Protein AF-A0A7J7UAK3-F1 (afdb_monomer)

Near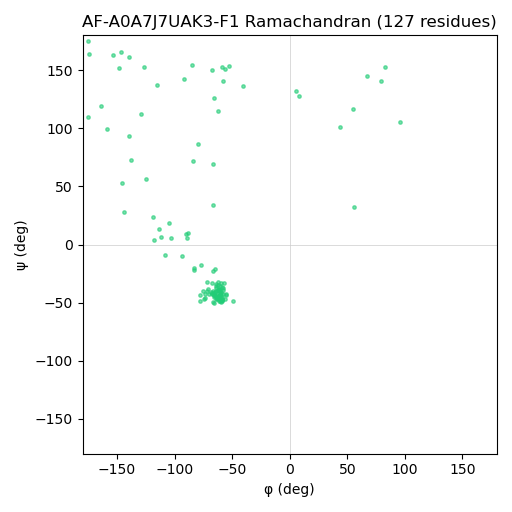est PDB structures (foldseek):
  2w2u-assembly1_A  TM=5.070E-01  e=6.675E+00  Sulfolobus acidocaldarius
  8f4x-assembly1_0  TM=5.114E-01  e=7.105E+00  synthetic construct
  8xyv-assembly1_A  TM=5.133E-01  e=9.125E+00  synthetic construct

Structure (mmCIF, N/CA/C/O backbone):
data_AF-A0A7J7UAK3-F1
#
_entry.id   AF-A0A7J7UAK3-F1
#
loop_
_atom_site.group_PDB
_atom_site.id
_atom_site.type_symbol
_atom_site.label_atom_id
_atom_site.label_alt_id
_atom_site.label_comp_id
_atom_site.label_asym_id
_atom_site.label_entity_id
_atom_site.label_seq_id
_atom_site.pdbx_PDB_ins_code
_atom_site.Cartn_x
_atom_site.Cartn_y
_atom_site.Cartn_z
_atom_site.occupancy
_atom_site.B_iso_or_equiv
_atom_site.auth_seq_id
_atom_site.auth_comp_id
_atom_site.auth_asym_id
_atom_site.auth_atom_id
_atom_site.pdbx_PDB_model_num
ATOM 1 N N . MET A 1 1 ? 10.029 -19.085 17.093 1.00 40.91 1 MET A N 1
ATOM 2 C CA . MET A 1 1 ? 9.713 -17.787 16.458 1.00 40.91 1 MET A CA 1
ATOM 3 C C . MET A 1 1 ? 10.998 -17.226 15.858 1.00 40.91 1 MET A C 1
ATOM 5 O O . MET A 1 1 ? 11.575 -16.317 16.426 1.00 40.91 1 MET A O 1
ATOM 9 N N . GLU A 1 2 ? 11.469 -17.792 14.746 1.00 38.69 2 GLU A N 1
ATOM 10 C CA . GLU A 1 2 ? 12.692 -17.340 14.049 1.00 38.69 2 GLU A CA 1
ATOM 11 C C . GLU A 1 2 ? 12.531 -17.527 12.530 1.00 38.69 2 GLU A C 1
ATOM 13 O O . GLU A 1 2 ? 13.323 -18.183 11.870 1.00 38.69 2 GLU A O 1
ATOM 18 N N . ALA A 1 3 ? 11.446 -16.994 11.965 1.00 39.34 3 ALA A N 1
ATOM 19 C CA . ALA A 1 3 ? 11.239 -16.965 10.510 1.00 39.34 3 ALA A CA 1
ATOM 20 C C . ALA A 1 3 ? 11.294 -15.537 9.938 1.00 39.34 3 ALA A C 1
ATOM 22 O O . ALA A 1 3 ? 10.998 -15.325 8.770 1.00 39.34 3 ALA A O 1
ATOM 23 N N . THR A 1 4 ? 11.651 -14.543 10.756 1.00 52.41 4 THR A N 1
ATOM 24 C CA . THR A 1 4 ? 11.559 -13.115 10.406 1.00 52.41 4 THR A CA 1
ATOM 25 C C . THR A 1 4 ? 12.910 -12.443 10.159 1.00 52.41 4 THR A C 1
ATOM 27 O O . THR A 1 4 ? 12.935 -11.303 9.714 1.00 52.41 4 THR A O 1
ATOM 30 N N . GLN A 1 5 ? 14.036 -13.110 10.439 1.00 43.94 5 GLN A N 1
ATOM 31 C CA . GLN A 1 5 ? 15.346 -12.444 10.512 1.00 43.94 5 GLN A CA 1
ATOM 32 C C . GLN A 1 5 ? 16.158 -12.464 9.202 1.00 43.94 5 GLN A C 1
ATOM 34 O O . GLN A 1 5 ? 17.157 -11.760 9.104 1.00 43.94 5 GLN A O 1
ATOM 39 N N . MET A 1 6 ? 15.726 -13.224 8.189 1.00 43.22 6 MET A N 1
ATOM 40 C CA . MET A 1 6 ? 16.436 -13.387 6.905 1.00 43.22 6 MET A CA 1
ATOM 41 C C . MET A 1 6 ? 15.606 -12.909 5.703 1.00 43.22 6 MET A C 1
ATOM 43 O O . MET A 1 6 ? 15.824 -13.348 4.578 1.00 43.22 6 MET A O 1
ATOM 47 N N . MET A 1 7 ? 14.640 -12.013 5.920 1.00 48.19 7 MET A N 1
ATOM 48 C CA . MET A 1 7 ? 14.035 -11.269 4.819 1.00 48.19 7 MET A CA 1
ATOM 49 C C . MET A 1 7 ? 15.006 -10.135 4.481 1.00 48.19 7 MET A C 1
ATOM 51 O O . MET A 1 7 ? 14.921 -9.043 5.038 1.00 48.19 7 MET A O 1
ATOM 55 N N . VAL A 1 8 ? 15.980 -10.429 3.609 1.00 57.44 8 VAL A N 1
ATOM 56 C CA . VAL A 1 8 ? 16.613 -9.401 2.761 1.00 57.44 8 VAL A CA 1
ATOM 57 C C . VAL A 1 8 ? 15.489 -8.476 2.289 1.00 57.44 8 VAL A C 1
ATOM 59 O O . VAL A 1 8 ? 14.405 -8.990 2.009 1.00 57.44 8 VAL A O 1
ATOM 62 N N . ASP A 1 9 ? 15.695 -7.155 2.308 1.00 75.69 9 ASP A N 1
ATOM 63 C CA . ASP A 1 9 ? 14.654 -6.133 2.091 1.00 75.69 9 ASP A CA 1
ATOM 64 C C . ASP A 1 9 ? 14.116 -6.165 0.649 1.00 75.69 9 ASP A C 1
ATOM 66 O O . ASP A 1 9 ? 14.336 -5.274 -0.164 1.00 75.69 9 ASP A O 1
ATOM 70 N N . ILE A 1 10 ? 13.398 -7.244 0.345 1.00 91.12 10 ILE A N 1
ATOM 71 C CA . ILE A 1 10 ? 12.879 -7.623 -0.963 1.00 91.12 10 ILE A CA 1
ATOM 72 C C . ILE A 1 10 ? 11.842 -6.616 -1.441 1.00 91.12 10 ILE A C 1
ATOM 74 O O . ILE A 1 10 ? 11.608 -6.496 -2.632 1.00 91.12 10 ILE A O 1
ATOM 78 N N . ASP A 1 11 ? 11.253 -5.856 -0.517 1.00 92.38 11 ASP A N 1
ATOM 79 C CA . ASP A 1 11 ? 10.324 -4.773 -0.809 1.00 92.38 11 ASP A CA 1
ATOM 80 C C . ASP A 1 11 ? 10.964 -3.715 -1.725 1.00 92.38 11 ASP A C 1
ATOM 82 O O . ASP A 1 11 ? 10.298 -3.224 -2.633 1.00 92.38 11 ASP A O 1
ATOM 86 N N . GLY A 1 12 ? 12.247 -3.392 -1.517 1.00 91.56 12 GLY A N 1
ATOM 87 C CA . GLY A 1 12 ? 12.981 -2.460 -2.376 1.00 91.56 12 GLY A CA 1
ATOM 88 C C . GLY A 1 12 ? 13.332 -3.080 -3.728 1.00 91.56 12 GLY A C 1
ATOM 89 O O . GLY A 1 12 ? 13.074 -2.485 -4.774 1.00 91.56 12 GLY A O 1
ATOM 90 N N . ASP A 1 13 ? 13.849 -4.311 -3.715 1.00 94.44 13 ASP A N 1
ATOM 91 C CA . ASP A 1 13 ? 14.234 -5.031 -4.934 1.00 94.44 13 ASP A CA 1
ATOM 92 C C . ASP A 1 13 ? 13.035 -5.271 -5.861 1.00 94.44 13 ASP A C 1
ATOM 94 O O . ASP A 1 13 ? 13.137 -5.120 -7.075 1.00 94.44 13 ASP A O 1
ATOM 98 N N . VAL A 1 14 ? 11.868 -5.589 -5.297 1.00 96.38 14 VAL A N 1
ATOM 99 C CA . VAL A 1 14 ? 10.630 -5.845 -6.045 1.00 96.38 14 VAL A CA 1
ATOM 100 C C . VAL A 1 14 ? 10.170 -4.618 -6.831 1.00 96.38 14 VAL A C 1
ATOM 102 O O . VAL A 1 14 ? 9.648 -4.782 -7.933 1.00 96.38 14 VAL A O 1
ATOM 105 N N . LEU A 1 15 ? 10.376 -3.406 -6.306 1.00 95.00 15 LEU A N 1
ATOM 106 C CA . LEU A 1 15 ? 10.046 -2.169 -7.019 1.00 95.00 15 LEU A CA 1
ATOM 107 C C . LEU A 1 15 ? 10.921 -2.003 -8.267 1.00 95.00 15 LEU A C 1
ATOM 109 O O . LEU A 1 15 ? 10.403 -1.718 -9.343 1.00 95.00 15 LEU A O 1
ATOM 113 N N . VAL A 1 16 ? 12.224 -2.271 -8.148 1.00 94.88 16 VAL A N 1
ATOM 114 C CA . VAL A 1 16 ? 13.161 -2.242 -9.285 1.00 94.88 16 VAL A CA 1
ATOM 115 C C . VAL A 1 16 ? 12.858 -3.371 -10.277 1.00 94.88 16 VAL A C 1
ATOM 117 O O . VAL A 1 16 ? 12.843 -3.162 -11.491 1.00 94.88 16 VAL A O 1
ATOM 120 N N . PHE A 1 17 ? 12.582 -4.577 -9.775 1.00 96.69 17 PHE A N 1
ATOM 121 C CA . PHE A 1 17 ? 12.248 -5.727 -10.612 1.00 96.69 17 PHE A CA 1
ATOM 122 C C . PHE A 1 17 ? 10.958 -5.530 -11.389 1.00 96.69 17 PHE A C 1
ATOM 124 O O . PHE A 1 17 ? 10.887 -5.999 -12.520 1.00 96.69 17 PHE A O 1
ATOM 131 N N . LEU A 1 18 ? 9.963 -4.833 -10.836 1.00 97.31 18 LEU A N 1
ATOM 132 C CA . LEU A 1 18 ? 8.717 -4.570 -11.544 1.00 97.31 18 LEU A CA 1
ATOM 133 C C . LEU A 1 18 ? 8.958 -3.769 -12.829 1.00 97.31 18 LEU A C 1
ATOM 135 O O . LEU A 1 18 ? 8.486 -4.173 -13.891 1.00 97.31 18 LEU A O 1
ATOM 139 N N . GLU A 1 19 ? 9.721 -2.677 -12.749 1.00 94.12 19 GLU A N 1
ATOM 140 C CA . GLU A 1 19 ? 10.037 -1.841 -13.914 1.00 94.12 19 GLU A CA 1
ATOM 141 C C . GLU A 1 19 ? 10.818 -2.631 -14.969 1.00 94.12 19 GLU A C 1
ATOM 143 O O . GLU A 1 19 ? 10.477 -2.614 -16.154 1.00 94.12 19 GLU A O 1
ATOM 148 N N . LEU A 1 20 ? 11.830 -3.388 -14.532 1.00 96.56 20 LEU A N 1
ATOM 149 C CA . LEU A 1 20 ? 12.656 -4.195 -15.425 1.00 96.56 20 LEU A CA 1
ATOM 150 C C . LEU A 1 20 ? 11.852 -5.334 -16.073 1.00 96.56 20 LEU A C 1
ATOM 152 O O . LEU A 1 20 ? 11.982 -5.592 -17.271 1.00 96.56 20 LEU A O 1
ATOM 156 N N . ALA A 1 21 ? 10.993 -6.000 -15.302 1.00 97.62 21 ALA A N 1
ATOM 157 C CA . ALA A 1 21 ? 10.153 -7.088 -15.783 1.00 97.62 21 ALA A CA 1
ATOM 158 C C . ALA A 1 21 ? 9.124 -6.594 -16.805 1.00 97.62 21 ALA A C 1
ATOM 160 O O . ALA A 1 21 ? 8.957 -7.229 -17.845 1.00 97.62 21 ALA A O 1
ATOM 161 N N . GLN A 1 22 ? 8.476 -5.453 -16.551 1.00 96.62 22 GLN A N 1
ATOM 162 C CA . GLN A 1 22 ? 7.550 -4.838 -17.505 1.00 96.62 22 GLN A CA 1
ATOM 163 C C . GLN A 1 22 ? 8.276 -4.416 -18.789 1.00 96.62 22 GLN A C 1
ATOM 165 O O . GLN A 1 22 ? 7.800 -4.716 -19.883 1.00 96.62 22 GLN A O 1
ATOM 170 N N . PHE A 1 23 ? 9.460 -3.805 -18.672 1.00 96.81 23 PHE A N 1
ATOM 171 C CA . PHE A 1 23 ? 10.262 -3.378 -19.822 1.00 96.81 23 PHE A CA 1
ATOM 172 C C . PHE A 1 23 ? 10.693 -4.546 -20.725 1.00 96.81 23 PHE A C 1
ATOM 174 O O . PHE A 1 23 ? 10.659 -4.430 -21.949 1.00 96.81 23 PHE A O 1
ATOM 181 N N . HIS A 1 24 ? 11.062 -5.687 -20.139 1.00 97.94 24 HIS A N 1
ATOM 182 C CA . HIS A 1 24 ? 11.470 -6.888 -20.876 1.00 97.94 24 HIS A CA 1
ATOM 183 C C . HIS A 1 24 ? 10.316 -7.852 -21.206 1.00 97.94 24 HIS A C 1
ATOM 185 O O . HIS A 1 24 ? 10.572 -8.961 -21.677 1.00 97.94 24 HIS A O 1
ATOM 191 N N . CYS A 1 25 ? 9.058 -7.460 -20.972 1.00 96.75 25 CYS A N 1
ATOM 192 C CA . CYS A 1 25 ? 7.873 -8.306 -21.171 1.00 96.75 25 CYS A CA 1
ATOM 193 C C . CYS A 1 25 ? 7.921 -9.640 -20.392 1.00 96.75 25 CYS A C 1
ATOM 195 O O . CYS A 1 25 ? 7.392 -10.662 -20.834 1.00 96.75 25 CYS A O 1
ATOM 197 N N . ALA A 1 26 ? 8.548 -9.652 -19.215 1.00 98.19 26 ALA A N 1
ATOM 198 C CA . ALA A 1 26 ? 8.607 -10.804 -18.322 1.00 98.19 26 ALA A CA 1
ATOM 199 C C . ALA A 1 26 ? 7.346 -10.873 -17.441 1.00 98.19 26 ALA A C 1
ATOM 201 O O . ALA A 1 26 ? 7.394 -10.621 -16.236 1.00 98.19 26 ALA A O 1
ATOM 202 N N . TYR A 1 27 ? 6.207 -11.221 -18.049 1.00 97.25 27 TYR A N 1
ATOM 203 C CA . TYR A 1 27 ? 4.883 -11.128 -17.416 1.00 97.25 27 TYR A CA 1
ATOM 204 C C . TYR A 1 27 ? 4.769 -11.880 -16.088 1.00 97.25 27 TYR A C 1
ATOM 206 O O . TYR A 1 27 ? 4.268 -11.330 -15.119 1.00 97.25 27 TYR A O 1
ATOM 214 N N . GLN A 1 28 ? 5.308 -13.099 -15.998 1.00 98.12 28 GLN A N 1
ATOM 215 C CA . GLN A 1 28 ? 5.227 -13.891 -14.768 1.00 98.12 28 GLN A CA 1
ATOM 216 C C . GLN A 1 28 ? 5.934 -13.216 -13.581 1.00 98.12 28 GLN A C 1
ATOM 218 O O . GLN A 1 28 ? 5.446 -13.273 -12.453 1.00 98.12 28 GLN A O 1
ATOM 223 N N . LEU A 1 29 ? 7.083 -12.579 -13.832 1.00 97.81 29 LEU A N 1
ATOM 224 C CA . LEU A 1 29 ? 7.817 -11.857 -12.796 1.00 97.81 29 LEU A CA 1
ATOM 225 C C . LEU A 1 29 ? 7.108 -10.546 -12.448 1.00 97.81 29 LEU A C 1
ATOM 227 O O . LEU A 1 29 ? 6.960 -10.242 -11.269 1.00 97.81 29 LEU A O 1
ATOM 231 N N . ALA A 1 30 ? 6.625 -9.811 -13.453 1.00 97.88 30 ALA A N 1
ATOM 232 C CA . ALA A 1 30 ? 5.863 -8.585 -13.239 1.00 97.88 30 ALA A CA 1
ATOM 233 C C . ALA A 1 30 ? 4.605 -8.845 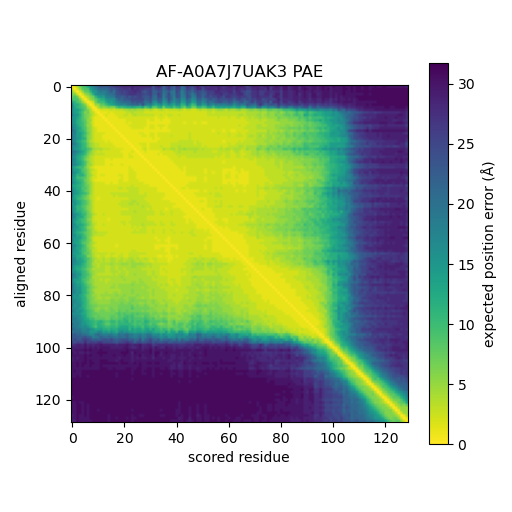-12.391 1.00 97.88 30 ALA A C 1
ATOM 235 O O . ALA A 1 30 ? 4.375 -8.139 -11.412 1.00 97.88 30 ALA A O 1
ATOM 236 N N . ASP A 1 31 ? 3.850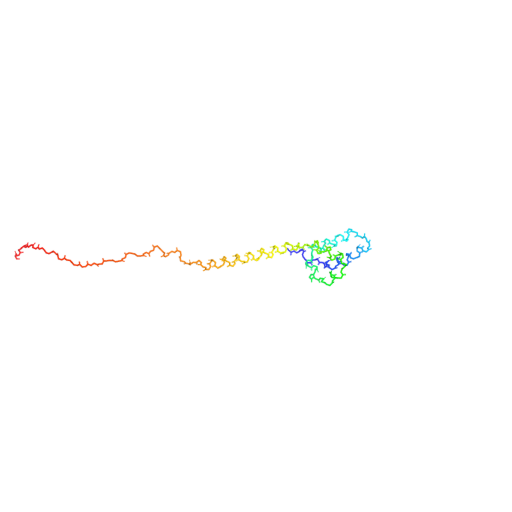 -9.902 -12.698 1.00 98.06 31 ASP A N 1
ATOM 237 C CA . ASP A 1 31 ? 2.664 -10.313 -11.941 1.00 98.06 31 ASP A CA 1
ATOM 238 C C . ASP A 1 31 ? 3.007 -10.657 -10.490 1.00 98.06 31 ASP A C 1
ATOM 240 O O . ASP A 1 31 ? 2.303 -10.253 -9.560 1.00 98.06 31 ASP A O 1
ATOM 244 N N . TRP A 1 32 ? 4.117 -11.368 -10.273 1.00 97.81 32 TRP A N 1
ATOM 245 C CA . TRP A 1 32 ? 4.584 -11.685 -8.927 1.00 97.81 32 TRP A CA 1
ATOM 246 C C . TRP A 1 32 ? 4.986 -10.423 -8.149 1.00 97.81 32 TRP A C 1
ATOM 248 O O . TRP A 1 32 ? 4.581 -10.259 -6.996 1.00 97.81 32 TRP A O 1
ATOM 258 N N . CYS A 1 33 ? 5.711 -9.498 -8.785 1.00 97.62 33 CYS A N 1
ATOM 259 C CA . CYS A 1 33 ? 6.085 -8.216 -8.191 1.00 97.62 33 CYS A CA 1
ATOM 260 C C . CYS A 1 33 ? 4.849 -7.387 -7.813 1.00 97.62 33 CYS A C 1
ATOM 262 O O . CYS A 1 33 ? 4.743 -6.916 -6.678 1.00 97.62 33 CYS A O 1
ATOM 264 N N . LEU A 1 34 ? 3.882 -7.262 -8.729 1.00 97.81 34 LEU A N 1
ATOM 265 C CA . LEU A 1 34 ? 2.609 -6.578 -8.487 1.00 97.81 34 LEU A CA 1
ATOM 266 C C . LEU A 1 34 ? 1.882 -7.190 -7.287 1.00 97.81 34 LEU A C 1
ATOM 268 O O . LEU A 1 34 ? 1.438 -6.467 -6.394 1.00 97.81 34 LEU A O 1
ATOM 272 N N . HIS A 1 35 ? 1.794 -8.520 -7.236 1.00 97.75 35 HIS A N 1
ATOM 273 C CA . HIS A 1 35 ? 1.145 -9.231 -6.142 1.00 97.75 35 HIS A CA 1
ATOM 274 C C . HIS A 1 35 ? 1.832 -8.988 -4.789 1.00 97.75 35 HIS A C 1
ATOM 276 O O . HIS A 1 35 ? 1.148 -8.713 -3.794 1.00 97.75 35 HIS A O 1
ATOM 282 N N . HIS A 1 36 ? 3.169 -9.043 -4.742 1.00 97.00 36 HIS A N 1
ATOM 283 C CA . HIS A 1 36 ? 3.943 -8.792 -3.522 1.00 97.00 36 HIS A CA 1
ATOM 284 C C . HIS A 1 36 ? 3.730 -7.367 -3.005 1.00 97.00 36 HIS A C 1
ATOM 286 O O . HIS A 1 36 ? 3.436 -7.188 -1.819 1.00 97.00 36 HIS A O 1
ATOM 292 N N . ILE A 1 37 ? 3.797 -6.367 -3.893 1.00 96.62 37 ILE A N 1
ATOM 293 C CA . ILE A 1 37 ? 3.574 -4.957 -3.539 1.00 96.62 37 ILE A CA 1
ATOM 294 C C . ILE A 1 37 ? 2.146 -4.753 -3.032 1.00 96.62 37 ILE A C 1
ATOM 296 O O . ILE A 1 37 ? 1.955 -4.129 -1.993 1.00 96.62 37 ILE A O 1
ATOM 300 N N . CYS A 1 38 ? 1.136 -5.300 -3.714 1.00 97.31 38 CYS A N 1
ATOM 301 C CA . CYS A 1 38 ? -0.265 -5.120 -3.323 1.00 97.31 38 CYS 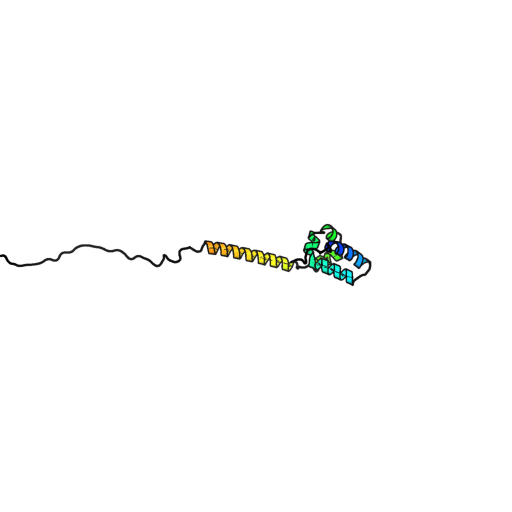A CA 1
ATOM 302 C C . CYS A 1 38 ? -0.577 -5.752 -1.960 1.00 97.31 38 CYS A C 1
ATOM 304 O O . CYS A 1 38 ? -1.274 -5.151 -1.139 1.00 97.31 38 CYS A O 1
ATOM 306 N N . THR A 1 39 ? -0.032 -6.940 -1.693 1.00 96.31 39 THR A N 1
ATOM 307 C CA . THR A 1 39 ? -0.264 -7.666 -0.434 1.00 96.31 39 THR A CA 1
ATOM 308 C C . THR A 1 39 ? 0.445 -7.005 0.750 1.00 96.31 39 THR A C 1
ATOM 310 O O . THR A 1 39 ? -0.074 -7.001 1.866 1.00 96.31 39 THR A O 1
ATOM 313 N N . ASN A 1 40 ? 1.607 -6.390 0.503 1.00 94.94 40 ASN A N 1
ATOM 314 C CA . ASN A 1 40 ? 2.424 -5.707 1.509 1.00 94.94 40 ASN A CA 1
ATOM 315 C C . ASN A 1 40 ? 2.340 -4.173 1.416 1.00 94.94 40 ASN A C 1
ATOM 317 O O . ASN A 1 40 ? 3.184 -3.473 1.980 1.00 94.94 40 ASN A O 1
ATOM 321 N N . TYR A 1 41 ? 1.309 -3.639 0.751 1.00 95.00 41 TYR A N 1
ATOM 322 C CA . TYR A 1 41 ? 1.219 -2.239 0.317 1.00 95.00 41 TYR A CA 1
ATOM 323 C C . TYR A 1 41 ? 1.539 -1.232 1.425 1.00 95.00 41 TYR A C 1
ATOM 325 O O . TYR A 1 41 ? 2.375 -0.348 1.259 1.00 95.00 41 TYR A O 1
ATOM 333 N N . ASN A 1 42 ? 0.938 -1.403 2.606 1.00 93.56 42 ASN A N 1
ATOM 334 C CA . ASN A 1 42 ? 1.154 -0.501 3.740 1.00 93.56 42 ASN A CA 1
ATOM 335 C C . ASN A 1 42 ? 2.617 -0.456 4.208 1.00 93.56 42 ASN A C 1
ATOM 337 O O . ASN A 1 42 ? 3.089 0.598 4.634 1.00 93.56 42 ASN A O 1
ATOM 341 N N . ASN A 1 43 ? 3.326 -1.585 4.159 1.00 93.25 43 ASN A N 1
ATOM 342 C CA . ASN A 1 43 ? 4.730 -1.657 4.557 1.00 93.25 43 ASN A CA 1
ATOM 343 C C . ASN A 1 43 ? 5.622 -1.022 3.491 1.00 93.25 43 ASN A C 1
ATOM 345 O O . ASN A 1 43 ? 6.448 -0.173 3.827 1.00 93.25 43 ASN A O 1
ATOM 349 N N . VAL A 1 44 ? 5.393 -1.358 2.218 1.00 93.75 44 VAL A N 1
ATOM 350 C CA . VAL A 1 44 ? 6.141 -0.801 1.082 1.00 93.75 44 VAL A CA 1
ATOM 351 C C . VAL A 1 44 ? 5.975 0.721 1.024 1.00 93.75 44 VAL A C 1
ATOM 353 O O . VAL A 1 44 ? 6.968 1.438 0.970 1.00 93.75 44 VAL A O 1
ATOM 356 N N . CYS A 1 45 ? 4.755 1.250 1.173 1.00 93.44 45 CYS A N 1
ATOM 357 C CA . CYS A 1 45 ? 4.511 2.698 1.215 1.00 93.44 45 CYS A CA 1
ATOM 358 C C . CYS A 1 45 ? 5.199 3.409 2.387 1.00 93.44 45 CYS A C 1
ATOM 360 O O . CYS A 1 45 ? 5.559 4.579 2.262 1.00 93.44 45 CYS A O 1
ATOM 362 N N . ARG A 1 46 ? 5.354 2.743 3.538 1.00 93.69 46 ARG A N 1
ATOM 363 C CA . ARG A 1 46 ? 6.039 3.320 4.706 1.00 93.69 46 ARG A CA 1
ATOM 364 C C . ARG A 1 46 ? 7.553 3.340 4.526 1.00 93.69 46 ARG A C 1
ATOM 366 O O . ARG A 1 46 ? 8.178 4.317 4.929 1.00 93.69 46 ARG A O 1
ATOM 373 N N . LYS A 1 47 ? 8.126 2.284 3.944 1.00 94.31 47 LYS A N 1
ATOM 374 C CA . LYS A 1 47 ? 9.572 2.155 3.716 1.00 94.31 47 LYS A CA 1
ATOM 375 C C . LYS A 1 47 ? 10.051 2.972 2.511 1.00 94.31 47 LYS A C 1
ATOM 377 O O . LYS A 1 47 ? 11.043 3.685 2.618 1.00 94.31 47 LYS A O 1
ATOM 382 N N . PHE A 1 48 ? 9.307 2.926 1.406 1.00 94.44 48 PHE A N 1
ATOM 383 C CA . PHE A 1 48 ? 9.693 3.464 0.097 1.00 94.44 48 PHE A CA 1
ATOM 384 C C . PHE A 1 48 ? 8.658 4.467 -0.458 1.00 94.44 48 PHE A C 1
ATOM 386 O O . PHE A 1 48 ? 8.138 4.299 -1.563 1.00 94.44 48 PHE A O 1
ATOM 393 N N . PRO A 1 49 ? 8.318 5.550 0.274 1.00 94.88 49 PRO A N 1
ATOM 394 C CA . PRO A 1 49 ? 7.286 6.497 -0.160 1.00 94.88 49 PRO A CA 1
ATOM 395 C C . PRO A 1 49 ? 7.675 7.291 -1.414 1.00 94.88 49 PRO A C 1
ATOM 397 O O . PRO A 1 49 ? 6.798 7.834 -2.085 1.00 94.88 49 PRO A O 1
ATOM 400 N N . ARG A 1 50 ? 8.978 7.422 -1.701 1.00 95.62 50 ARG A N 1
ATOM 401 C CA . ARG A 1 50 ? 9.477 8.104 -2.904 1.00 95.62 50 ARG A CA 1
ATOM 402 C C . ARG A 1 50 ? 9.350 7.205 -4.124 1.00 95.62 50 ARG A C 1
ATOM 404 O O . ARG A 1 50 ? 8.778 7.643 -5.113 1.00 95.62 50 ARG A O 1
ATOM 411 N N . ASP A 1 51 ? 9.794 5.960 -4.011 1.00 94.62 51 ASP A N 1
ATOM 412 C CA . ASP A 1 51 ? 9.799 5.010 -5.124 1.00 94.62 51 ASP A CA 1
ATOM 413 C C . ASP A 1 51 ? 8.370 4.642 -5.533 1.00 94.62 51 ASP A C 1
ATOM 415 O O . ASP A 1 51 ? 8.030 4.709 -6.708 1.00 94.62 51 ASP A O 1
ATOM 419 N N . MET A 1 52 ? 7.471 4.432 -4.563 1.00 94.69 52 MET A N 1
ATOM 420 C CA . MET A 1 52 ? 6.040 4.224 -4.837 1.00 94.69 52 MET A CA 1
ATOM 421 C C . MET A 1 52 ? 5.395 5.379 -5.620 1.00 94.69 52 MET A C 1
ATOM 423 O O . MET A 1 52 ? 4.495 5.146 -6.421 1.00 94.69 52 MET A O 1
ATOM 427 N N . LYS A 1 53 ? 5.843 6.623 -5.402 1.00 94.81 53 LYS A N 1
ATOM 428 C CA . LYS A 1 53 ? 5.362 7.804 -6.140 1.00 94.81 53 LYS A CA 1
ATOM 429 C C . LYS A 1 53 ? 6.063 8.008 -7.483 1.00 94.81 53 LYS A C 1
ATOM 431 O O . LYS A 1 53 ? 5.549 8.757 -8.309 1.00 94.81 53 LYS A O 1
ATOM 436 N N . ALA A 1 54 ? 7.242 7.420 -7.664 1.00 95.19 54 ALA A N 1
ATOM 437 C CA . ALA A 1 54 ? 8.008 7.489 -8.903 1.00 95.19 54 ALA A CA 1
ATOM 438 C C . ALA A 1 54 ? 7.538 6.451 -9.936 1.00 95.19 54 ALA A C 1
ATOM 440 O O . ALA A 1 54 ? 7.733 6.669 -11.128 1.00 95.19 54 ALA A O 1
ATOM 441 N N . MET A 1 55 ? 6.879 5.375 -9.487 1.00 94.62 55 MET A N 1
ATOM 442 C CA . MET A 1 55 ? 6.237 4.377 -10.351 1.00 94.62 55 MET A CA 1
ATOM 443 C C . MET A 1 55 ? 5.272 5.020 -11.357 1.00 94.62 55 MET A C 1
ATOM 445 O O . MET A 1 55 ? 4.697 6.078 -11.096 1.00 94.62 55 MET A O 1
ATOM 449 N N . SER A 1 56 ? 5.048 4.355 -12.493 1.00 95.38 56 SER A N 1
ATOM 450 C CA . SER A 1 56 ? 4.113 4.821 -13.524 1.00 95.38 56 SER A CA 1
ATOM 451 C C . SER A 1 56 ? 2.694 5.044 -12.963 1.00 95.38 56 SER A C 1
ATOM 453 O O . SER A 1 56 ? 2.288 4.353 -12.023 1.00 95.38 56 SER A O 1
ATOM 455 N N . PRO A 1 57 ? 1.902 5.977 -13.529 1.00 96.12 57 PRO A N 1
ATOM 456 C CA . PRO A 1 57 ? 0.540 6.233 -13.054 1.00 96.12 57 PRO A CA 1
ATOM 457 C C . PRO A 1 57 ? -0.354 4.987 -13.139 1.00 96.12 57 PRO A C 1
ATOM 459 O O . PRO A 1 57 ? -1.185 4.773 -12.262 1.00 96.12 57 PRO A O 1
ATOM 462 N N . GLU A 1 58 ? -0.136 4.133 -14.143 1.00 96.31 58 GLU A N 1
ATOM 463 C CA . GLU A 1 58 ? -0.837 2.854 -14.290 1.00 96.31 58 GLU A CA 1
ATOM 464 C C . GLU A 1 58 ? -0.517 1.894 -13.133 1.00 96.31 58 GLU A C 1
ATOM 466 O O . GLU A 1 58 ? -1.425 1.311 -12.541 1.00 96.31 58 GLU A O 1
ATOM 471 N N . ASN A 1 59 ? 0.759 1.788 -12.743 1.00 96.56 59 ASN A N 1
ATOM 472 C CA . ASN A 1 59 ? 1.159 0.963 -11.603 1.00 96.56 59 ASN A CA 1
ATOM 473 C C . ASN A 1 59 ? 0.602 1.529 -10.286 1.00 96.56 59 ASN A C 1
ATOM 475 O O . ASN A 1 59 ? 0.115 0.765 -9.455 1.00 96.56 59 ASN A O 1
ATOM 479 N N . GLN A 1 60 ? 0.609 2.855 -10.104 1.00 96.38 60 GLN A N 1
ATOM 480 C CA . GLN A 1 60 ? 0.030 3.498 -8.917 1.00 96.38 60 GLN A CA 1
ATOM 481 C C . GLN A 1 60 ? -1.464 3.184 -8.771 1.00 96.38 60 GLN A C 1
ATOM 483 O O . GLN A 1 60 ? -1.893 2.731 -7.708 1.00 96.38 60 GLN A O 1
ATOM 488 N N . GLU A 1 61 ? -2.242 3.351 -9.844 1.00 96.75 61 GLU A N 1
ATOM 489 C CA . GLU A 1 61 ? -3.666 3.007 -9.854 1.00 96.75 61 GLU A CA 1
ATOM 490 C C . GLU A 1 61 ? -3.879 1.513 -9.574 1.00 96.75 61 GLU A C 1
ATOM 492 O O . GLU A 1 61 ? -4.748 1.135 -8.780 1.00 96.75 61 GLU A O 1
ATOM 497 N N . TYR A 1 62 ? -3.051 0.650 -10.174 1.00 97.25 62 TYR A N 1
ATOM 498 C CA . TYR A 1 62 ? -3.113 -0.787 -9.939 1.00 97.25 62 TYR A CA 1
ATOM 499 C C . TYR A 1 62 ? -2.911 -1.125 -8.459 1.00 97.25 62 TYR A C 1
ATOM 501 O O . TYR A 1 62 ? -3.698 -1.899 -7.900 1.00 97.25 62 TYR A O 1
ATOM 509 N N . PHE A 1 63 ? -1.902 -0.533 -7.813 1.00 96.44 63 PHE A N 1
ATOM 510 C CA . PHE A 1 63 ? -1.637 -0.756 -6.396 1.00 96.44 63 PHE A CA 1
ATOM 511 C C . PHE A 1 63 ? -2.792 -0.269 -5.525 1.00 96.44 63 PHE A C 1
ATOM 513 O O . PHE A 1 63 ? -3.240 -1.002 -4.648 1.00 96.44 63 PHE A O 1
ATOM 520 N N . GLU A 1 64 ? -3.312 0.935 -5.769 1.00 94.62 64 GLU A N 1
ATOM 521 C CA . GLU A 1 64 ? -4.421 1.486 -4.985 1.00 94.62 64 GLU A CA 1
ATOM 522 C C . GLU A 1 64 ? -5.681 0.623 -5.078 1.00 94.62 64 GLU A C 1
ATOM 524 O O . GLU A 1 64 ? -6.358 0.398 -4.069 1.00 94.62 64 GLU A O 1
ATOM 529 N N . LYS A 1 65 ? -5.966 0.097 -6.273 1.00 96.12 65 LYS A N 1
ATOM 530 C CA . LYS A 1 65 ? -7.122 -0.761 -6.533 1.00 96.12 65 LYS A CA 1
ATOM 531 C C . LYS A 1 65 ? -6.993 -2.146 -5.898 1.00 96.12 65 LYS A C 1
ATOM 533 O O . LYS A 1 65 ? -7.988 -2.671 -5.402 1.00 96.12 65 LYS A O 1
ATOM 538 N N . HIS A 1 66 ? -5.796 -2.734 -5.905 1.00 97.00 66 HIS A N 1
ATOM 539 C CA . HIS A 1 66 ? -5.565 -4.113 -5.451 1.00 97.00 66 HIS A CA 1
ATOM 540 C C . HIS A 1 66 ? -4.922 -4.219 -4.064 1.00 97.00 66 HIS A C 1
ATOM 542 O O . HIS A 1 66 ? -4.603 -5.322 -3.618 1.00 97.00 66 HIS A O 1
ATOM 548 N N . ARG A 1 67 ? -4.733 -3.097 -3.361 1.00 96.31 67 ARG A N 1
ATOM 549 C CA . ARG A 1 67 ? -4.096 -3.088 -2.041 1.00 96.31 67 ARG A CA 1
ATOM 550 C C . ARG A 1 67 ? -4.823 -3.975 -1.032 1.00 96.31 67 ARG A C 1
ATOM 552 O O . ARG A 1 67 ? -6.052 -3.960 -0.912 1.00 96.31 67 ARG A O 1
ATOM 559 N N . TRP A 1 68 ? -4.025 -4.651 -0.217 1.00 93.88 68 TRP A N 1
ATOM 560 C CA . TRP A 1 68 ? -4.481 -5.391 0.947 1.00 93.88 68 TRP A CA 1
ATOM 561 C C . TRP A 1 68 ? -3.921 -4.771 2.240 1.00 93.88 68 TRP A C 1
ATOM 563 O O . TRP A 1 68 ? -2.735 -4.439 2.304 1.00 93.88 68 TRP A O 1
ATOM 573 N N . PRO A 1 69 ? -4.729 -4.628 3.305 1.00 93.81 69 PRO A N 1
ATOM 574 C CA . PRO A 1 69 ? -6.181 -4.799 3.344 1.00 93.81 69 PRO A CA 1
ATOM 575 C C . PRO A 1 69 ? -6.935 -3.716 2.538 1.00 93.81 69 PRO A C 1
ATOM 577 O O . PRO A 1 69 ? -6.464 -2.574 2.455 1.00 93.81 69 PRO A O 1
ATOM 580 N N . PRO A 1 70 ? -8.121 -4.022 1.978 1.00 95.12 70 PRO A N 1
ATOM 581 C CA . PRO A 1 70 ? -8.931 -3.046 1.251 1.00 95.12 70 PRO A CA 1
ATOM 582 C C . PRO A 1 70 ? -9.311 -1.830 2.109 1.00 95.12 70 PRO A C 1
ATOM 584 O O . PRO A 1 70 ? -9.472 -1.932 3.325 1.00 95.12 70 PRO A O 1
ATOM 587 N N . VAL A 1 71 ? -9.535 -0.670 1.474 1.00 94.38 71 VAL A N 1
ATOM 588 C CA . VAL A 1 71 ? -9.884 0.590 2.175 1.00 94.38 71 VAL A CA 1
ATOM 589 C C . VAL A 1 71 ? -11.116 0.429 3.072 1.00 94.38 71 VAL A C 1
ATOM 591 O O . VAL A 1 71 ? -11.127 0.916 4.200 1.00 94.38 71 VAL A O 1
ATOM 594 N N . TRP A 1 72 ? -12.156 -0.242 2.570 1.00 95.44 72 TRP A N 1
ATOM 595 C CA . TRP A 1 72 ? -13.411 -0.422 3.297 1.00 95.44 72 TRP A CA 1
ATOM 596 C C . TRP A 1 72 ? -13.209 -1.251 4.571 1.00 95.44 72 TRP A C 1
ATOM 598 O O . TRP A 1 72 ? -13.778 -0.905 5.601 1.00 95.44 72 TRP A O 1
ATOM 608 N N . TYR A 1 73 ? -12.341 -2.270 4.521 1.00 95.56 73 TYR A N 1
ATOM 609 C CA . TYR A 1 73 ? -12.030 -3.113 5.672 1.00 95.56 73 TYR A CA 1
ATOM 610 C C . TYR A 1 73 ? -11.328 -2.294 6.749 1.00 95.56 73 TYR A C 1
ATOM 612 O O . TYR A 1 73 ? -11.706 -2.356 7.909 1.00 95.56 73 TYR A O 1
ATOM 620 N N . LEU A 1 74 ? -10.350 -1.467 6.365 1.00 94.50 74 LEU A N 1
ATOM 621 C CA . LEU A 1 74 ? -9.664 -0.586 7.315 1.00 94.50 74 LEU A CA 1
ATOM 622 C C . LEU A 1 74 ? -10.645 0.380 7.994 1.00 94.50 74 LEU A C 1
ATOM 624 O O . LEU A 1 74 ? -10.578 0.581 9.202 1.00 94.50 74 LEU A O 1
ATOM 628 N N . LYS A 1 75 ? -11.599 0.930 7.234 1.00 95.69 75 LYS A N 1
ATOM 629 C CA . LYS A 1 75 ? -12.652 1.796 7.780 1.00 95.69 75 LYS A CA 1
ATOM 630 C C . LYS A 1 75 ? -13.567 1.051 8.759 1.00 95.69 75 LYS A C 1
ATOM 632 O O . LYS A 1 75 ? -13.978 1.622 9.769 1.00 95.69 75 LYS A O 1
ATOM 637 N N . GLU A 1 76 ? -13.914 -0.193 8.452 1.00 97.06 76 GLU A N 1
ATOM 638 C CA . GLU A 1 76 ? -14.759 -1.028 9.306 1.00 97.06 76 GLU A CA 1
ATOM 639 C C . GLU A 1 76 ? -14.024 -1.499 10.566 1.00 97.06 76 GLU A C 1
ATOM 641 O O . GLU A 1 76 ? -14.582 -1.431 11.658 1.00 97.06 76 GLU A O 1
ATOM 646 N N . GLU A 1 77 ? -12.751 -1.868 10.451 1.00 96.25 77 GLU A N 1
ATOM 647 C CA . GLU A 1 77 ? -11.876 -2.161 11.586 1.00 96.25 77 GLU A CA 1
ATOM 648 C C . GLU A 1 77 ? -11.771 -0.936 12.508 1.00 96.25 77 GLU A C 1
ATOM 650 O O . GLU A 1 77 ? -12.015 -1.046 13.708 1.00 96.25 77 GLU A O 1
ATOM 655 N N . ASP A 1 78 ? -11.531 0.261 11.961 1.00 96.62 78 ASP A N 1
ATOM 656 C CA . ASP A 1 78 ? -11.525 1.512 12.731 1.00 96.62 78 ASP A CA 1
ATOM 657 C C . ASP A 1 78 ? -12.863 1.763 13.447 1.00 96.62 78 ASP A C 1
ATOM 659 O O . ASP A 1 78 ? -12.903 2.294 14.563 1.00 96.62 78 ASP A O 1
ATOM 663 N N . HIS A 1 79 ? -13.982 1.415 12.808 1.00 98.00 79 HIS A N 1
ATOM 664 C CA . HIS A 1 79 ? -15.306 1.498 13.416 1.00 98.00 79 HIS A CA 1
ATOM 665 C C . HIS A 1 79 ? -15.458 0.494 14.566 1.00 98.00 79 HIS A C 1
ATOM 667 O O . HIS A 1 79 ? -15.839 0.884 15.673 1.00 98.00 79 HIS A O 1
ATOM 673 N N . TYR A 1 80 ? -15.105 -0.770 14.336 1.00 97.31 80 TYR A N 1
ATOM 674 C CA . TYR A 1 80 ? -15.162 -1.832 15.333 1.00 97.31 80 TYR A CA 1
ATOM 675 C C . TYR A 1 80 ? -14.294 -1.517 16.553 1.00 97.31 80 TYR A C 1
ATOM 677 O O . TYR A 1 80 ? -14.774 -1.591 17.684 1.00 97.31 80 TYR A O 1
ATOM 685 N N . GLN A 1 81 ? -13.046 -1.094 16.347 1.00 97.31 81 GLN A N 1
ATOM 686 C CA . GLN A 1 81 ? -12.126 -0.756 17.432 1.00 97.31 81 GLN A CA 1
ATOM 687 C C . GLN A 1 81 ? -12.651 0.405 18.284 1.00 97.31 81 GLN A C 1
ATOM 689 O O . GLN A 1 81 ? -12.539 0.380 19.513 1.00 97.31 81 GLN A O 1
ATOM 694 N N . ARG A 1 82 ? -13.284 1.406 17.658 1.00 96.88 82 ARG A N 1
ATOM 695 C CA . ARG A 1 82 ? -13.929 2.514 18.377 1.00 96.88 82 ARG A CA 1
ATOM 696 C C . ARG A 1 82 ? -15.115 2.029 19.211 1.00 96.88 82 ARG A C 1
ATOM 698 O O . ARG A 1 82 ? -15.141 2.299 20.409 1.00 96.88 82 ARG A O 1
ATOM 705 N N . ALA A 1 83 ? -16.032 1.268 18.615 1.00 96.81 83 ALA A N 1
ATOM 706 C CA . ALA A 1 8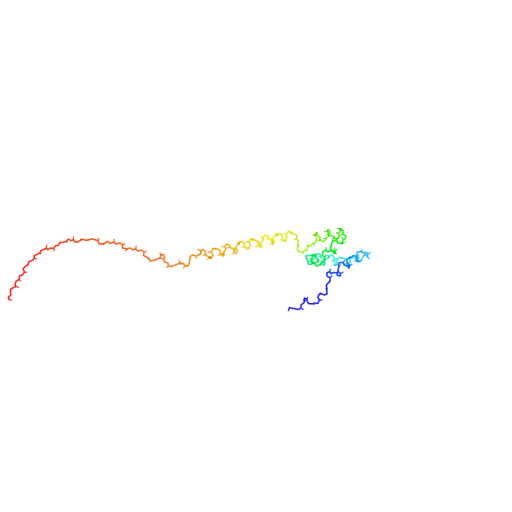3 ? -17.202 0.728 19.309 1.00 96.81 83 ALA A CA 1
ATOM 707 C C . ALA A 1 83 ? -16.807 -0.209 20.464 1.00 96.81 83 ALA A C 1
ATOM 709 O O . ALA A 1 83 ? -17.391 -0.17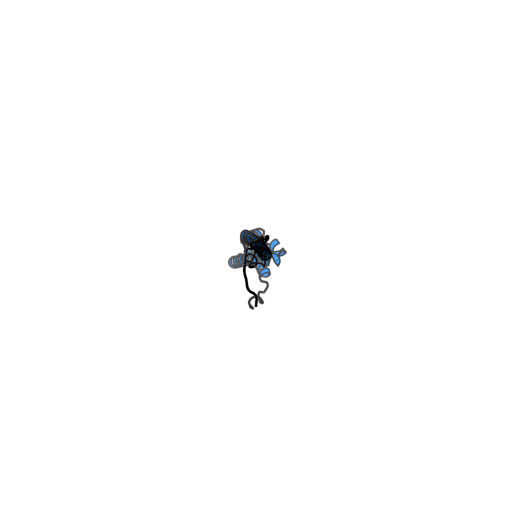7 21.549 1.00 96.81 83 ALA A O 1
ATOM 710 N N . ARG A 1 84 ? -15.768 -1.024 20.260 1.00 96.12 84 ARG A N 1
ATOM 711 C CA . ARG A 1 84 ? -15.203 -1.891 21.294 1.00 96.12 84 ARG A CA 1
ATOM 712 C C . ARG A 1 84 ? -14.631 -1.074 22.456 1.00 96.12 84 ARG A C 1
ATOM 714 O O . ARG A 1 84 ? -14.943 -1.364 23.607 1.00 96.12 84 ARG A O 1
ATOM 721 N N . LYS A 1 85 ? -13.851 -0.029 22.169 1.00 96.75 85 LYS A N 1
ATOM 722 C CA . LYS A 1 85 ? -13.285 0.867 23.191 1.00 96.75 85 LYS A CA 1
ATOM 723 C C . LYS A 1 85 ? -14.364 1.633 23.964 1.00 96.75 85 LYS A C 1
ATOM 725 O O . LYS A 1 85 ? -14.205 1.876 25.160 1.00 96.75 85 LYS A O 1
ATOM 730 N N . GLU A 1 86 ? -15.453 2.019 23.302 1.00 95.06 86 GLU A N 1
ATOM 731 C CA . GLU A 1 86 ? -16.617 2.642 23.945 1.00 95.06 86 GLU A CA 1
ATOM 732 C C . GLU A 1 86 ? -17.300 1.679 24.919 1.00 95.06 86 GLU A C 1
ATOM 734 O O . GLU A 1 86 ? -17.489 2.039 26.081 1.00 95.06 86 GLU A O 1
ATOM 739 N N . ARG A 1 87 ? -17.547 0.432 24.502 1.00 94.75 87 ARG A N 1
ATOM 740 C CA . ARG A 1 87 ? -18.093 -0.622 25.370 1.00 94.75 87 ARG A CA 1
ATOM 741 C C . ARG A 1 87 ? -17.205 -0.891 26.586 1.00 94.75 87 ARG A C 1
ATOM 743 O O . ARG A 1 87 ? -17.692 -0.881 27.709 1.00 94.75 87 ARG A O 1
ATOM 750 N N . GLU A 1 88 ? -15.896 -1.056 26.385 1.00 95.62 88 GLU A N 1
ATOM 751 C CA . GLU A 1 88 ? -14.940 -1.276 27.483 1.00 95.62 88 GLU A CA 1
ATOM 752 C C . GLU A 1 88 ? -14.958 -0.114 28.499 1.00 95.62 88 GLU A C 1
ATOM 754 O O . GLU A 1 88 ? -14.854 -0.322 29.712 1.00 95.62 88 GLU A O 1
ATOM 759 N N . LYS A 1 89 ? -15.136 1.127 28.024 1.00 94.50 89 LYS A N 1
ATOM 760 C CA . LYS A 1 89 ? -15.261 2.315 28.879 1.00 94.50 89 LYS A CA 1
ATOM 761 C C . LYS A 1 89 ? -16.586 2.340 29.645 1.00 94.50 89 LYS A C 1
ATOM 763 O O . LYS A 1 89 ? -16.584 2.692 30.827 1.00 94.50 89 LYS A O 1
ATOM 768 N N . GLU A 1 90 ? -17.700 2.000 29.001 1.00 91.19 90 GLU A N 1
ATOM 769 C CA . GLU A 1 90 ? -19.007 1.881 29.654 1.00 91.19 90 GLU A CA 1
ATOM 770 C C . GLU A 1 90 ? -18.982 0.796 30.729 1.00 91.19 90 GLU A C 1
ATOM 772 O O . 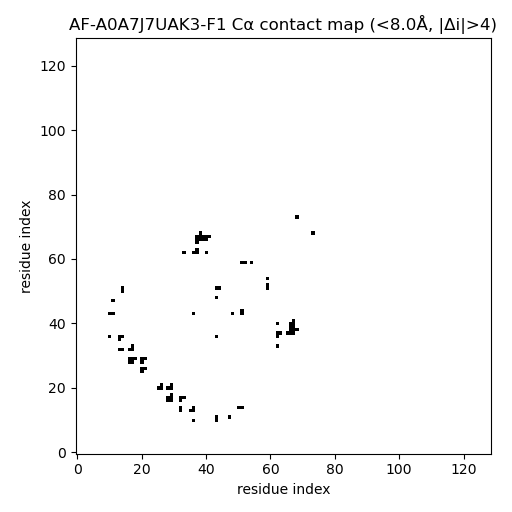GLU A 1 90 ? -19.333 1.077 31.874 1.00 91.19 90 GLU A O 1
ATOM 777 N N . ASP A 1 91 ? -18.475 -0.394 30.412 1.00 91.44 91 ASP A N 1
ATOM 778 C CA . ASP A 1 91 ? -18.347 -1.513 31.347 1.00 91.44 91 ASP A CA 1
ATOM 779 C C . ASP A 1 91 ? -17.491 -1.136 32.564 1.00 91.44 91 ASP A C 1
ATOM 781 O O . ASP A 1 91 ? -17.864 -1.406 33.711 1.00 91.44 91 ASP A O 1
ATOM 785 N N . TYR A 1 92 ? -16.381 -0.424 32.346 1.00 91.94 92 TYR A N 1
ATOM 786 C CA . TYR A 1 92 ? -15.552 0.111 33.428 1.00 91.94 92 TYR A CA 1
ATOM 787 C C . TYR A 1 92 ? -16.324 1.083 34.339 1.00 91.94 92 TYR A C 1
ATOM 789 O O . TYR A 1 92 ? -16.206 1.025 35.570 1.00 91.94 92 TYR A O 1
ATOM 797 N N . LEU A 1 93 ? -17.137 1.975 33.762 1.00 90.81 93 LEU A N 1
ATOM 798 C CA . LEU A 1 93 ? -17.985 2.899 34.522 1.00 90.81 93 LEU A CA 1
ATOM 799 C C . LEU A 1 93 ? -19.116 2.166 35.254 1.00 90.81 93 LEU A C 1
ATOM 801 O O . LEU A 1 93 ? -19.386 2.484 36.413 1.00 90.81 93 LEU A O 1
ATOM 805 N N . HIS A 1 94 ? -19.753 1.182 34.619 1.00 83.31 94 HIS A N 1
ATOM 806 C CA . HIS A 1 94 ? -20.774 0.333 35.230 1.00 83.31 94 HIS A CA 1
ATOM 807 C C . HIS A 1 94 ? -20.207 -0.436 36.425 1.00 83.31 94 HIS A C 1
ATOM 809 O O . HIS A 1 94 ? -20.818 -0.419 37.493 1.00 83.31 94 HIS A O 1
ATOM 815 N N . LEU A 1 95 ? -19.011 -1.019 36.301 1.00 84.94 95 LEU A N 1
ATOM 816 C CA . LEU A 1 95 ? -18.331 -1.715 37.394 1.00 84.94 95 LEU A CA 1
ATOM 817 C C . LEU A 1 95 ? -18.005 -0.775 38.565 1.00 84.94 95 LEU A C 1
ATOM 819 O O . LEU A 1 95 ? -18.192 -1.149 39.721 1.00 84.94 95 LEU A O 1
ATOM 823 N N . LYS A 1 96 ? -17.577 0.465 38.290 1.00 79.38 96 LYS A N 1
ATOM 824 C CA . LYS A 1 96 ? -17.368 1.482 39.338 1.00 79.38 96 LYS A CA 1
ATOM 825 C C . LYS A 1 96 ? -18.662 1.949 40.002 1.00 79.38 96 LYS A C 1
ATOM 827 O O . LYS A 1 96 ? -18.641 2.299 41.179 1.00 79.38 96 LYS A O 1
ATOM 832 N N . ARG A 1 97 ? -19.767 1.990 39.253 1.00 77.94 97 ARG A N 1
ATOM 833 C CA . ARG A 1 97 ? -21.089 2.402 39.747 1.00 77.94 97 ARG A CA 1
ATOM 834 C C . ARG A 1 97 ? -21.784 1.320 40.570 1.00 77.94 97 ARG A C 1
ATOM 836 O O . ARG A 1 97 ? -22.704 1.662 41.306 1.00 77.94 97 ARG A O 1
ATOM 843 N N . GLN A 1 98 ? -21.363 0.054 40.484 1.00 61.88 98 GLN A N 1
ATOM 844 C CA . GLN A 1 98 ? -21.906 -1.009 41.330 1.00 61.88 98 GLN A CA 1
ATOM 845 C C . GLN A 1 98 ? -21.607 -0.706 42.810 1.00 61.88 98 GLN A C 1
ATOM 847 O O . GLN A 1 98 ? -20.441 -0.697 43.220 1.00 61.88 98 GLN A O 1
ATOM 852 N N . PRO A 1 99 ? -22.630 -0.466 43.650 1.00 65.56 99 PRO A N 1
ATOM 853 C CA . PRO A 1 99 ? -22.406 -0.245 45.067 1.00 65.56 99 PRO A CA 1
ATOM 854 C C . PRO A 1 99 ? -21.868 -1.536 45.701 1.00 65.56 99 PRO A C 1
ATOM 856 O O . PRO A 1 99 ? -22.507 -2.585 45.633 1.00 65.56 99 PRO A O 1
ATOM 859 N N . LYS A 1 100 ? -20.723 -1.462 46.399 1.00 61.25 100 LYS A N 1
ATOM 860 C CA . LYS A 1 100 ? -20.160 -2.547 47.242 1.00 61.25 100 LYS A CA 1
ATOM 861 C C . LYS A 1 100 ? -21.026 -2.870 48.479 1.00 61.25 100 LYS A C 1
ATOM 863 O O . LYS A 1 100 ? -20.507 -3.153 49.554 1.00 61.25 100 LYS A O 1
ATOM 868 N N . ARG A 1 101 ? -22.351 -2.773 48.387 1.00 64.56 101 ARG A N 1
ATOM 869 C CA . ARG A 1 101 ? -23.275 -2.988 49.507 1.00 64.56 101 ARG A CA 1
ATOM 870 C C . ARG A 1 101 ? -24.480 -3.787 49.040 1.00 64.56 101 ARG A C 1
ATOM 872 O O . ARG A 1 101 ? -25.576 -3.260 48.913 1.00 64.56 101 ARG A O 1
ATOM 879 N N . ARG A 1 102 ? -24.264 -5.080 48.794 1.00 60.81 102 ARG A N 1
ATOM 880 C CA . ARG A 1 102 ? -25.342 -6.017 48.443 1.00 60.81 102 ARG A CA 1
ATOM 881 C C . ARG A 1 102 ? -26.024 -6.679 49.652 1.00 60.81 102 ARG A C 1
ATOM 883 O O . ARG A 1 102 ? -26.818 -7.578 49.437 1.00 60.81 102 ARG A O 1
ATOM 890 N N . TRP A 1 103 ? -25.766 -6.247 50.895 1.00 59.72 103 TRP A N 1
ATOM 891 C CA . TRP A 1 103 ? -26.252 -6.970 52.090 1.00 59.72 103 TRP A CA 1
ATOM 892 C C . TRP A 1 103 ? -26.688 -6.121 53.299 1.00 59.72 103 TRP A C 1
ATOM 894 O O . TRP A 1 103 ? -26.621 -6.605 54.420 1.00 59.72 103 TRP A O 1
ATOM 904 N N . LEU A 1 104 ? -27.151 -4.876 53.131 1.00 59.97 104 LEU A N 1
ATOM 905 C CA . LEU A 1 104 ? -27.657 -4.093 54.283 1.00 59.97 104 LEU A CA 1
ATOM 906 C C . LEU A 1 104 ? -29.138 -3.692 54.210 1.00 59.97 104 LEU A C 1
ATOM 908 O O . LEU A 1 104 ? -29.618 -3.041 55.126 1.00 59.97 104 LEU A O 1
ATOM 912 N N . PHE A 1 105 ? -29.892 -4.113 53.190 1.00 55.41 105 PHE A N 1
ATOM 913 C CA . PHE A 1 105 ? -31.322 -3.770 53.081 1.00 55.41 105 PHE A CA 1
ATOM 914 C C . PHE A 1 105 ? -32.276 -4.764 53.760 1.00 55.41 105 PHE A C 1
ATOM 916 O O . PHE A 1 105 ? -33.486 -4.609 53.638 1.00 55.41 105 PHE A O 1
ATOM 923 N N . TRP A 1 106 ? -31.763 -5.766 54.481 1.00 52.41 106 TRP A N 1
ATOM 924 C CA . TRP A 1 106 ? -32.604 -6.770 55.148 1.00 52.41 106 TRP A CA 1
ATOM 925 C C . TRP A 1 106 ? -32.582 -6.762 56.668 1.00 52.41 106 TRP A C 1
ATOM 927 O O . TRP A 1 106 ? -33.150 -7.668 57.259 1.00 52.41 106 TRP A O 1
ATOM 937 N N . ASN A 1 107 ? -32.046 -5.723 57.311 1.00 55.91 107 ASN A N 1
ATOM 938 C CA . ASN A 1 107 ? -32.232 -5.577 58.751 1.00 55.91 107 ASN A CA 1
ATOM 939 C C . ASN A 1 107 ? -32.730 -4.180 59.141 1.00 55.91 107 ASN A C 1
ATOM 941 O O . ASN A 1 107 ? -31.972 -3.211 59.112 1.00 55.91 107 ASN A O 1
ATOM 945 N N . SER A 1 108 ? -33.983 -4.186 59.616 1.00 50.53 108 SER A N 1
ATOM 946 C CA . SER A 1 108 ? -34.627 -3.254 60.558 1.00 50.53 108 SER A CA 1
ATOM 947 C C . SER A 1 108 ? -35.184 -1.936 59.997 1.00 50.53 108 SER A C 1
ATOM 949 O O . SER A 1 108 ? -34.647 -1.438 59.011 1.00 50.53 108 SER A O 1
ATOM 951 N N . PRO A 1 109 ? -36.225 -1.324 60.621 1.00 57.66 109 PRO A N 1
ATOM 952 C CA . PRO A 1 109 ? -36.664 -1.512 62.019 1.00 57.66 109 PRO A CA 1
ATOM 953 C C . PRO A 1 109 ? -38.195 -1.559 62.262 1.00 57.66 109 PRO A C 1
ATOM 955 O O . PRO A 1 109 ? -38.985 -1.008 61.503 1.00 57.66 109 PRO A O 1
ATOM 958 N N . SER A 1 110 ? -38.623 -2.095 63.409 1.00 41.94 110 SER A N 1
ATOM 959 C CA . SER A 1 110 ? -39.898 -1.686 64.021 1.00 41.94 110 SER A CA 1
ATOM 960 C C . SER A 1 110 ? -39.768 -1.574 65.544 1.00 41.94 110 SER A C 1
ATOM 962 O O . SER A 1 110 ? -39.947 -2.540 66.276 1.00 41.94 110 SER A O 1
ATOM 964 N N . SER A 1 111 ? -39.469 -0.361 65.996 1.00 53.34 111 SER A N 1
ATOM 965 C CA . SER A 1 111 ? -39.906 0.223 67.277 1.00 53.34 111 SER A CA 1
ATOM 966 C C . SER A 1 111 ? -40.549 1.568 66.899 1.00 53.34 111 SER A C 1
ATOM 968 O O . SER A 1 111 ? -40.109 2.102 65.874 1.00 53.34 111 SER A O 1
ATOM 970 N N . PRO A 1 112 ? -41.514 2.171 67.633 1.00 59.56 112 PRO A N 1
ATOM 971 C CA . PRO A 1 112 ? -41.695 2.117 69.097 1.00 59.56 112 PRO A CA 1
ATOM 972 C C . PRO A 1 112 ? -43.168 2.166 69.599 1.00 59.56 112 PRO A C 1
ATOM 974 O O . PRO A 1 112 ? -44.048 2.621 68.882 1.00 59.56 112 PRO A O 1
ATOM 977 N N . SER A 1 113 ? -43.434 1.832 70.871 1.00 39.44 113 SER A N 1
ATOM 978 C CA . SER A 1 113 ? -44.508 2.490 71.656 1.00 39.44 113 SER A CA 1
ATOM 979 C C . SER A 1 113 ? -44.538 2.023 73.119 1.00 39.44 113 SER A C 1
ATOM 981 O O . SER A 1 113 ? -44.972 0.910 73.406 1.00 39.44 113 SER A O 1
ATOM 983 N N . SER A 1 114 ? -44.157 2.905 74.044 1.00 48.50 114 SER A N 1
ATOM 984 C CA . SER A 1 114 ? -44.744 2.950 75.395 1.00 48.50 114 SER A CA 1
ATOM 985 C C . SER A 1 114 ? -45.918 3.934 75.353 1.00 48.50 114 SER A C 1
ATO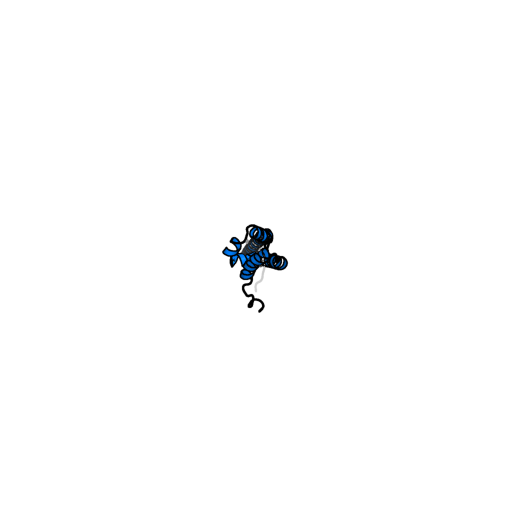M 987 O O . SER A 1 114 ? -45.794 4.958 74.674 1.00 48.50 114 SER A O 1
ATOM 989 N N . PRO A 1 115 ? -47.033 3.680 76.064 1.00 48.97 115 PRO A N 1
ATOM 990 C CA . PRO A 1 115 ? -47.358 4.591 77.167 1.00 48.97 115 PRO A CA 1
ATOM 991 C C . PRO A 1 115 ? -48.091 3.963 78.379 1.00 48.97 115 PRO A C 1
ATOM 993 O O . PRO A 1 115 ? -48.862 3.022 78.260 1.00 48.97 115 PRO A O 1
ATOM 996 N N . ALA A 1 116 ? -47.841 4.599 79.529 1.00 38.47 116 ALA A N 1
ATOM 997 C CA . ALA A 1 116 ? -48.752 4.971 80.623 1.00 38.47 116 ALA A CA 1
ATOM 998 C C . ALA A 1 116 ? -49.661 3.942 81.351 1.00 38.47 116 ALA A C 1
ATOM 1000 O O . ALA A 1 116 ? -50.638 3.426 80.827 1.00 38.47 116 ALA A O 1
ATOM 1001 N N . ALA A 1 117 ? -49.359 3.816 82.650 1.00 45.91 117 ALA A N 1
ATOM 1002 C CA . ALA A 1 117 ? -50.216 3.680 83.837 1.00 45.91 117 ALA A CA 1
ATOM 1003 C C . ALA A 1 117 ? -51.751 3.543 83.694 1.00 45.91 117 ALA A C 1
ATOM 1005 O O . ALA A 1 117 ? -52.412 4.429 83.158 1.00 45.91 117 ALA A O 1
ATOM 1006 N N . SER A 1 118 ? -52.334 2.563 84.404 1.00 40.84 118 SER A N 1
ATOM 1007 C CA . SER A 1 118 ? -53.528 2.768 85.256 1.00 40.84 118 SER A CA 1
ATOM 1008 C C . SER A 1 118 ? -53.753 1.613 86.253 1.00 40.84 118 SER A C 1
ATOM 1010 O O . SER A 1 118 ? -53.926 0.460 85.881 1.00 40.84 118 SER A O 1
ATOM 1012 N N . SER A 1 119 ? -53.720 1.982 87.536 1.00 44.75 119 SER A N 1
ATOM 1013 C CA . SER A 1 119 ? -54.498 1.495 88.690 1.00 44.75 119 SER A CA 1
ATOM 1014 C C . SER A 1 119 ? -55.418 0.267 88.561 1.00 44.75 119 SER A C 1
ATOM 1016 O O . SER A 1 119 ? -56.406 0.315 87.831 1.00 44.75 119 SER A O 1
ATOM 1018 N N . ALA A 1 120 ? -55.233 -0.703 89.466 1.00 41.31 120 ALA A N 1
ATOM 1019 C CA . ALA A 1 120 ? -56.332 -1.454 90.087 1.00 41.31 120 ALA A CA 1
ATOM 1020 C C . ALA A 1 120 ? -55.886 -2.103 91.420 1.00 41.31 120 ALA A C 1
ATOM 1022 O O . ALA A 1 120 ? -55.256 -3.155 91.433 1.00 41.31 120 ALA A O 1
ATOM 1023 N N . SER A 1 121 ? -56.228 -1.470 92.546 1.00 43.50 121 SER A N 1
ATOM 1024 C CA . SER A 1 121 ? -56.529 -2.163 93.815 1.00 43.50 121 SER A CA 1
ATOM 1025 C C . SER A 1 121 ? -58.016 -2.570 93.762 1.00 43.50 121 SER A C 1
ATOM 1027 O O . SER A 1 121 ? -58.760 -1.869 93.066 1.00 43.50 121 SER A O 1
ATOM 1029 N N . PRO A 1 122 ? -58.504 -3.616 94.471 1.00 47.81 122 PRO A N 1
ATOM 1030 C CA . PRO A 1 122 ? -58.659 -3.515 95.932 1.00 47.81 122 PRO A CA 1
ATOM 1031 C C . PRO A 1 122 ? -58.611 -4.830 96.762 1.00 47.81 122 PRO A C 1
ATOM 1033 O O . PRO A 1 122 ? -58.868 -5.909 96.245 1.00 47.81 122 PRO A O 1
ATOM 1036 N N . SER A 1 123 ? -58.407 -4.648 98.083 1.00 38.19 123 SER A N 1
ATOM 1037 C CA . SER A 1 123 ? -59.031 -5.371 99.228 1.00 38.19 123 SER A CA 1
ATOM 1038 C C . SER A 1 123 ? -58.721 -6.865 99.455 1.00 38.19 123 SER A C 1
ATOM 1040 O O . SER A 1 123 ? -58.699 -7.640 98.518 1.00 38.19 123 SER A O 1
ATOM 1042 N N . SER A 1 124 ? -58.622 -7.428 100.666 1.00 39.44 124 SER A N 1
ATOM 1043 C CA . SER A 1 124 ? -58.473 -6.991 102.068 1.00 39.44 124 SER A CA 1
ATOM 1044 C C . SER A 1 124 ? -58.280 -8.273 102.924 1.00 39.44 124 SER A C 1
ATOM 1046 O O . SER A 1 124 ? -58.667 -9.348 102.467 1.00 39.44 124 SER A O 1
ATOM 1048 N N . SER A 1 125 ? -57.802 -8.119 104.172 1.00 42.06 125 SER A N 1
ATOM 1049 C CA . SER A 1 125 ? -57.862 -9.065 105.325 1.00 42.06 125 SER A CA 1
ATOM 1050 C C . SER A 1 125 ? -56.865 -10.247 105.379 1.00 42.06 125 SER A C 1
ATOM 1052 O O . SER A 1 125 ? -56.635 -10.893 104.371 1.00 42.06 125 SER A O 1
ATOM 1054 N N . SER A 1 126 ? -56.271 -10.683 106.506 1.00 42.03 126 SER A N 1
ATOM 1055 C CA . SER A 1 126 ? -56.209 -10.285 107.936 1.00 42.03 126 SER A CA 1
ATOM 1056 C C . SER A 1 126 ? -55.194 -11.207 108.679 1.00 42.03 126 SER A C 1
ATOM 1058 O O . SER A 1 126 ? -54.781 -12.210 108.105 1.00 42.03 126 SER A O 1
ATOM 1060 N N . ALA A 1 127 ? -54.934 -10.915 109.972 1.00 43.72 127 ALA A N 1
ATOM 1061 C CA . ALA A 1 127 ? -54.276 -11.705 111.052 1.00 43.72 127 ALA A CA 1
ATOM 1062 C C . ALA A 1 127 ? -52.766 -11.432 111.256 1.00 43.72 127 ALA A C 1
ATOM 1064 O O . ALA A 1 127 ? -51.973 -11.721 110.372 1.00 43.72 127 ALA A O 1
ATOM 1065 N N . VAL A 1 128 ? -52.281 -10.724 112.293 1.00 37.59 128 VAL 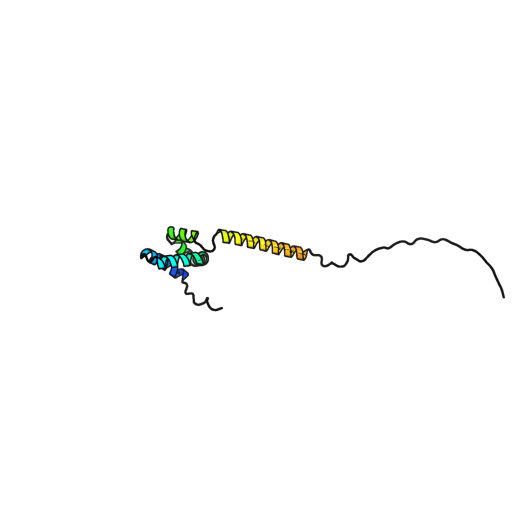A N 1
ATOM 1066 C CA . VAL A 1 128 ? -52.286 -10.936 113.769 1.00 37.59 128 VAL A CA 1
ATOM 1067 C C . VAL A 1 128 ? -51.959 -12.359 114.233 1.00 37.59 128 VAL A C 1
ATOM 1069 O O . VAL A 1 128 ? -52.849 -13.200 114.201 1.00 37.59 128 VAL A O 1
ATOM 1072 N N . VAL A 1 129 ? -50.714 -12.586 114.689 1.00 39.62 129 VAL A N 1
ATOM 1073 C CA . VAL A 1 129 ? -50.308 -13.008 116.056 1.00 39.62 129 VAL A CA 1
ATOM 1074 C C . VAL A 1 129 ? -48.879 -12.517 116.294 1.00 39.62 129 VAL A C 1
ATOM 1076 O O . VAL A 1 129 ? -48.057 -12.677 115.365 1.00 39.62 129 VAL A O 1
#

Mean predicted aligned error: 14.19 Å

Organism: Pipistrellus kuhlii (NCBI:txid59472)

Foldseek 3Di:
DPPPPPPPVVLVVLLVQLVVCVVVVVVVSNVVSLVVCQACVVVSCVVPVPSLVVDDPVSVVSSLVRHPPHPVVVVVVVVVVVVVVVVVVVVVVVVVPPDPPPDDPPDDDDDDDDDDDDDDDDDDDDDDD

pLDDT: mean 80.45, std 22.09, range [37.59, 98.19]

Solvent-accessible surface area (backbone atoms only — not comparable to full-atom values): 8182 Å² total; per-residue (Å²): 144,85,87,74,85,78,69,66,72,50,70,62,54,37,57,58,47,28,57,54,20,58,74,70,68,36,58,75,57,24,53,49,30,52,49,52,48,13,61,41,30,69,57,43,49,69,76,38,55,64,60,61,68,68,47,54,72,69,56,44,52,50,39,69,75,57,28,39,79,44,71,68,54,55,52,48,49,55,49,49,55,50,54,50,54,49,49,55,51,49,52,53,51,51,60,70,67,53,71,98,66,93,79,68,90,84,70,87,86,89,81,88,84,86,84,82,90,83,93,83,85,83,91,80,90,84,84,91,132

Secondary structure (DSSP, 8-state):
--SSTT---HHHHHHHHHHHHHHTT-HHHHHHHHHHHHHTHHHHHHH-HHHHHHS-HHHHHHHHHH-SS-HHHHHHHHHHHHHHHHHHHHHHHHHHHS-S-SSSTT-----------------------

Radius of gyration: 42.4 Å; Cα contacts (8 Å, |Δi|>4): 49; chains: 1; bounding box: 76×26×137 Å

Sequence (129 aa):
MEATQMMVDIDGDVLVFLELAQFHCAYQLADWCLHHICTNYNNVCRKFPRDMKAMSPENQEYFEKHRWPPVWYLKEEDHYQRARKEREKEDYLHLKRQPKRRWLFWNSPSSPSSPAASSASPSSSSAVV